Protein AF-A0A1B6J4S7-F1 (afdb_monomer_lite)

Structure (mmCIF, N/CA/C/O backbone):
data_AF-A0A1B6J4S7-F1
#
_entry.id   AF-A0A1B6J4S7-F1
#
loop_
_atom_site.group_PDB
_atom_site.id
_atom_site.type_symbol
_atom_site.label_atom_id
_atom_site.label_alt_id
_atom_site.label_comp_id
_atom_site.label_asym_id
_atom_site.label_entity_id
_atom_site.label_seq_id
_atom_site.pdbx_PDB_ins_code
_atom_site.Cartn_x
_atom_site.Cartn_y
_atom_site.Cartn_z
_atom_site.occupancy
_atom_site.B_iso_or_equiv
_atom_site.auth_seq_id
_atom_site.auth_comp_id
_atom_site.auth_asym_id
_atom_site.auth_atom_id
_atom_site.pdbx_PDB_model_num
ATOM 1 N N . GLY A 1 1 ? 1.471 8.217 6.896 1.00 73.56 1 GLY A N 1
ATOM 2 C CA . GLY A 1 1 ? 1.335 6.804 7.302 1.00 73.56 1 GLY A CA 1
ATOM 3 C C . GLY A 1 1 ? 0.018 6.624 8.024 1.00 73.56 1 GLY A C 1
ATOM 4 O O . GLY A 1 1 ? -0.397 7.555 8.705 1.00 73.56 1 GLY A O 1
ATOM 5 N N . ASN A 1 2 ? -0.636 5.472 7.870 1.00 88.19 2 ASN A N 1
ATOM 6 C CA . ASN A 1 2 ? -1.995 5.226 8.379 1.00 88.19 2 ASN A CA 1
ATOM 7 C C . ASN A 1 2 ? -2.141 5.519 9.885 1.00 88.19 2 ASN A C 1
ATOM 9 O O . ASN A 1 2 ? -3.120 6.134 10.291 1.00 88.19 2 ASN A O 1
ATOM 13 N N . ILE A 1 3 ? -1.124 5.196 10.691 1.00 91.25 3 ILE A N 1
ATOM 14 C CA . ILE A 1 3 ? -1.110 5.438 12.144 1.00 91.25 3 ILE A CA 1
ATOM 15 C C . ILE A 1 3 ? -1.175 6.933 12.485 1.00 91.25 3 ILE A C 1
ATOM 17 O O . ILE A 1 3 ? -2.006 7.330 13.293 1.00 91.25 3 ILE A O 1
ATOM 21 N N . LYS A 1 4 ? -0.411 7.791 11.792 1.00 93.00 4 LYS A N 1
ATOM 22 C CA . LYS A 1 4 ? -0.464 9.251 12.010 1.00 93.00 4 LYS A CA 1
ATOM 23 C C . LYS A 1 4 ? -1.858 9.834 11.746 1.00 93.00 4 LYS A C 1
ATOM 25 O O . LYS A 1 4 ? -2.221 10.849 12.329 1.00 93.00 4 LYS A O 1
ATOM 30 N N . HIS A 1 5 ? -2.647 9.222 10.860 1.00 93.44 5 HIS A N 1
ATOM 31 C CA . HIS A 1 5 ? -4.033 9.644 10.635 1.00 93.44 5 HIS A CA 1
ATOM 32 C C . HIS A 1 5 ? -4.967 9.210 11.770 1.00 93.44 5 HIS A C 1
ATOM 34 O O . HIS A 1 5 ? -5.884 9.956 12.104 1.00 93.44 5 HIS A O 1
ATOM 40 N N . LEU A 1 6 ? -4.741 8.033 12.357 1.00 94.38 6 LEU A N 1
ATOM 41 C CA . LEU A 1 6 ? -5.516 7.520 13.491 1.00 94.38 6 LEU A CA 1
ATOM 42 C C . LEU A 1 6 ? -5.191 8.260 14.796 1.00 94.38 6 LEU A C 1
ATOM 44 O O . LEU A 1 6 ? -6.100 8.557 15.574 1.00 94.38 6 LEU A O 1
ATOM 48 N N . GLU A 1 7 ? -3.926 8.628 14.987 1.00 94.31 7 GLU A N 1
ATOM 49 C CA . GLU A 1 7 ? -3.459 9.435 16.116 1.00 94.31 7 GLU A CA 1
ATOM 50 C C . GLU A 1 7 ? -4.024 10.861 16.049 1.00 94.31 7 GLU A C 1
ATOM 52 O O . GLU A 1 7 ? -4.593 11.338 17.021 1.00 94.31 7 GLU A O 1
ATOM 57 N N . ARG A 1 8 ? -4.020 11.506 14.869 1.00 94.31 8 ARG A N 1
ATOM 58 C CA . ARG A 1 8 ? -4.687 12.812 14.660 1.00 94.31 8 ARG A CA 1
ATOM 59 C C . ARG A 1 8 ? -6.196 12.793 14.916 1.00 94.31 8 ARG A C 1
ATOM 61 O O . ARG A 1 8 ? -6.792 13.850 15.092 1.00 94.31 8 ARG A O 1
ATOM 68 N N . ARG A 1 9 ? -6.823 11.616 14.856 1.00 94.12 9 ARG A N 1
ATOM 69 C CA . ARG A 1 9 ? -8.242 11.407 15.190 1.00 94.12 9 ARG A CA 1
ATOM 70 C C . ARG A 1 9 ? -8.441 10.988 16.646 1.00 94.12 9 ARG A C 1
ATOM 72 O O . ARG A 1 9 ? -9.567 10.677 17.027 1.00 94.12 9 ARG A O 1
ATOM 79 N N . ASP A 1 10 ? -7.364 10.947 17.428 1.00 96.00 10 ASP A N 1
ATOM 80 C CA . ASP A 1 10 ? -7.347 10.526 18.823 1.00 96.00 10 ASP A CA 1
ATOM 81 C C . ASP A 1 10 ? -8.004 9.155 19.028 1.00 96.00 10 ASP A C 1
ATOM 83 O O . ASP A 1 10 ? -8.799 8.954 19.943 1.00 96.00 10 ASP A O 1
ATOM 87 N N . THR A 1 11 ? -7.728 8.224 18.113 1.00 95.75 11 THR A N 1
ATOM 88 C CA . THR A 1 11 ? -8.239 6.841 18.171 1.00 95.75 11 THR A CA 1
ATOM 89 C C . THR A 1 11 ? -7.186 5.836 18.624 1.00 95.75 11 THR A C 1
ATOM 91 O O . THR A 1 11 ? -7.528 4.710 18.974 1.00 95.75 11 THR A O 1
ATOM 94 N N . CYS A 1 12 ? -5.914 6.233 18.637 1.00 94.81 12 CYS A N 1
ATOM 95 C CA . CYS A 1 12 ? -4.796 5.410 19.081 1.00 94.81 12 CYS A CA 1
ATOM 96 C C . CYS A 1 12 ? -3.644 6.282 19.592 1.00 94.81 12 CYS A C 1
ATOM 98 O O . CYS A 1 12 ? -3.577 7.468 19.272 1.00 94.81 12 CYS A O 1
ATOM 100 N N . ILE A 1 13 ? -2.710 5.653 20.304 1.00 95.25 13 ILE A N 1
ATOM 101 C CA . ILE A 1 13 ? -1.413 6.221 20.682 1.00 95.25 13 ILE A CA 1
ATOM 102 C C . ILE A 1 13 ? -0.348 5.496 19.862 1.00 95.25 13 ILE A C 1
ATOM 104 O O . ILE A 1 13 ? -0.329 4.261 19.842 1.00 95.25 13 ILE A O 1
ATOM 108 N N . GLN A 1 14 ? 0.511 6.235 19.160 1.00 93.38 14 GLN A N 1
ATOM 109 C CA . GLN A 1 14 ? 1.636 5.626 18.459 1.00 93.38 14 GLN A CA 1
ATOM 110 C C . GLN A 1 14 ? 2.750 5.295 19.461 1.00 93.38 14 GLN A C 1
ATOM 112 O O . GLN A 1 14 ? 3.177 6.149 20.232 1.00 93.38 14 GLN A O 1
ATOM 117 N N . LEU A 1 15 ? 3.239 4.056 19.424 1.00 93.19 15 LEU A N 1
ATOM 118 C CA . LEU A 1 15 ? 4.437 3.644 20.148 1.00 93.19 15 LEU A CA 1
ATOM 119 C C . LEU A 1 15 ? 5.619 3.584 19.183 1.00 93.19 15 LEU A C 1
ATOM 121 O O . LEU A 1 15 ? 5.471 3.154 18.036 1.00 93.19 15 LEU A O 1
ATOM 125 N N . ASP A 1 16 ? 6.775 4.038 19.654 1.00 90.81 16 ASP A N 1
ATOM 126 C CA . ASP A 1 16 ? 8.038 3.886 18.945 1.00 90.81 16 ASP A CA 1
ATOM 127 C C . ASP A 1 16 ? 8.633 2.515 19.282 1.00 90.81 16 ASP A C 1
ATOM 129 O O . ASP A 1 16 ? 8.902 2.223 20.446 1.00 90.81 16 ASP A O 1
ATOM 133 N N . PHE A 1 17 ? 8.785 1.659 18.271 1.00 87.62 17 PHE A N 1
ATOM 134 C CA . PHE A 1 17 ? 9.300 0.303 18.452 1.00 87.62 17 PHE A CA 1
ATOM 135 C C . PHE A 1 17 ? 10.799 0.284 18.748 1.00 87.62 17 PHE A C 1
ATOM 137 O O . PHE A 1 17 ? 11.248 -0.598 19.477 1.00 87.62 17 PHE A O 1
ATOM 144 N N . ASP A 1 18 ? 11.552 1.256 18.230 1.00 91.06 18 ASP A N 1
ATOM 145 C CA . ASP A 1 18 ? 13.004 1.317 18.419 1.00 91.06 18 ASP A CA 1
ATOM 146 C C . ASP A 1 18 ? 13.373 1.790 19.837 1.00 91.06 18 ASP A C 1
ATOM 148 O O . ASP A 1 18 ? 14.488 1.563 20.304 1.00 91.06 18 ASP A O 1
ATOM 152 N N . ASN A 1 19 ? 12.425 2.411 20.548 1.00 89.38 19 ASN A N 1
ATOM 153 C CA . ASN A 1 19 ? 12.597 2.946 21.899 1.00 89.38 19 ASN A CA 1
ATOM 154 C C . ASN A 1 19 ? 11.459 2.511 22.842 1.00 89.38 19 ASN A C 1
ATOM 156 O O . ASN A 1 19 ? 10.877 3.321 23.564 1.00 89.38 19 ASN A O 1
ATOM 160 N N . LEU A 1 20 ? 11.088 1.231 22.794 1.00 92.56 20 LEU A N 1
ATOM 161 C CA . LEU A 1 20 ? 9.971 0.685 23.562 1.00 92.56 20 LEU A CA 1
ATOM 162 C C . LEU A 1 20 ? 10.410 0.261 24.977 1.00 92.56 20 LEU A C 1
ATOM 164 O O . LEU A 1 20 ? 11.346 -0.521 25.126 1.00 92.56 20 LEU A O 1
ATOM 168 N N . SER A 1 21 ? 9.700 0.717 26.016 1.00 94.69 21 SER A N 1
ATOM 169 C CA . SER A 1 21 ? 9.907 0.293 27.414 1.00 94.69 21 SER A CA 1
ATOM 170 C C . SER A 1 21 ? 8.609 -0.198 28.067 1.00 94.69 21 SER A C 1
ATOM 172 O O . SER A 1 21 ? 7.509 0.161 27.630 1.00 94.69 21 SER A O 1
ATOM 174 N N . GLU A 1 22 ? 8.720 -0.991 29.137 1.00 94.06 22 GLU A N 1
ATOM 175 C CA . GLU A 1 22 ? 7.565 -1.458 29.919 1.00 94.06 22 GLU A CA 1
ATOM 176 C C . GLU A 1 22 ? 6.738 -0.277 30.449 1.00 94.06 22 GLU A C 1
ATOM 178 O O . GLU A 1 22 ? 5.510 -0.257 30.327 1.00 94.06 22 GLU A O 1
ATOM 183 N N . GLU A 1 23 ? 7.402 0.767 30.949 1.00 94.19 23 GLU A N 1
ATOM 184 C CA . GLU A 1 23 ? 6.748 1.973 31.455 1.00 94.19 23 GLU A CA 1
ATOM 185 C C . GLU A 1 23 ? 6.023 2.746 30.351 1.00 94.19 23 GLU A C 1
ATOM 187 O O . GLU A 1 23 ? 4.995 3.374 30.609 1.00 94.19 23 GLU A O 1
ATOM 192 N N . MET A 1 24 ? 6.543 2.754 29.120 1.00 93.44 24 MET A N 1
ATOM 193 C CA . MET A 1 24 ? 5.862 3.388 27.985 1.00 93.44 24 MET A CA 1
ATOM 194 C C . MET A 1 24 ? 4.592 2.631 27.601 1.00 93.44 24 MET A C 1
ATOM 196 O O . MET A 1 24 ? 3.545 3.256 27.421 1.00 93.44 24 MET A O 1
ATOM 200 N N . ILE A 1 25 ? 4.662 1.301 27.531 1.00 95.31 25 ILE A N 1
ATOM 201 C CA . ILE A 1 25 ? 3.501 0.459 27.223 1.00 95.31 25 ILE A CA 1
ATOM 202 C C . ILE A 1 25 ? 2.445 0.600 28.322 1.00 95.31 25 ILE A C 1
ATOM 204 O O . ILE A 1 25 ? 1.281 0.866 28.023 1.00 95.31 25 ILE A O 1
ATOM 208 N N . SER A 1 26 ? 2.850 0.486 29.589 1.00 96.75 26 SER A N 1
ATOM 209 C CA . SER A 1 26 ? 1.955 0.606 30.744 1.00 96.75 26 SER A CA 1
ATOM 210 C C . SER A 1 26 ? 1.236 1.960 30.766 1.00 96.75 26 SER A C 1
ATOM 212 O O . SER A 1 26 ? 0.010 2.018 30.902 1.00 96.75 26 SER A O 1
ATOM 214 N N . ARG A 1 27 ? 1.967 3.058 30.513 1.00 95.50 27 ARG A N 1
ATOM 215 C CA . ARG A 1 27 ? 1.374 4.398 30.386 1.00 95.50 27 ARG A CA 1
ATOM 216 C C . ARG A 1 27 ? 0.388 4.494 29.226 1.00 95.50 27 ARG A C 1
ATOM 218 O O . ARG A 1 27 ? -0.707 5.009 29.424 1.00 95.50 27 ARG A O 1
ATOM 225 N N . ALA A 1 28 ? 0.737 3.988 28.044 1.00 95.56 28 ALA A N 1
ATOM 226 C CA . ALA A 1 28 ? -0.141 4.050 26.875 1.00 95.56 28 ALA A CA 1
ATOM 227 C C . ALA A 1 28 ? -1.429 3.231 27.060 1.00 95.56 28 ALA A C 1
ATOM 229 O O . ALA A 1 28 ? -2.513 3.696 26.708 1.00 95.56 28 ALA A O 1
ATOM 230 N N . VAL A 1 29 ? -1.334 2.037 27.652 1.00 96.50 29 VAL A N 1
ATOM 231 C CA . VAL A 1 29 ? -2.501 1.200 27.972 1.00 96.50 29 VAL A CA 1
ATOM 232 C C . VAL A 1 29 ? -3.392 1.888 29.005 1.00 96.50 29 VAL A C 1
ATOM 234 O O . VAL A 1 29 ? -4.604 1.971 28.805 1.00 96.50 29 VAL A O 1
ATOM 237 N N . SER A 1 30 ? -2.799 2.422 30.077 1.00 97.38 30 SER A N 1
ATOM 238 C CA . SER A 1 30 ? -3.536 3.164 31.104 1.00 97.38 30 SER A CA 1
ATOM 239 C C . SER A 1 30 ? -4.257 4.379 30.514 1.00 97.38 30 SER A C 1
ATOM 241 O O . SER A 1 30 ? -5.441 4.576 30.779 1.00 97.38 30 SER A O 1
ATOM 243 N N . GLU A 1 31 ? -3.589 5.148 29.654 1.00 96.50 31 GLU A N 1
ATOM 244 C CA . GLU A 1 31 ? -4.177 6.305 28.975 1.00 96.50 31 GLU A CA 1
ATOM 245 C C . GLU A 1 31 ? -5.362 5.897 28.084 1.00 96.50 31 GLU A C 1
ATOM 247 O O . GLU A 1 31 ? -6.440 6.476 28.196 1.00 96.50 31 GLU A O 1
ATOM 252 N N . ILE A 1 32 ? -5.218 4.862 27.248 1.00 96.56 32 ILE A N 1
ATOM 253 C CA . ILE A 1 32 ? -6.293 4.411 26.345 1.00 96.56 32 ILE A CA 1
ATOM 254 C C . ILE A 1 32 ? -7.517 3.890 27.110 1.00 96.56 32 ILE A C 1
ATOM 256 O O . ILE A 1 32 ? -8.649 4.106 26.672 1.00 96.56 32 ILE A O 1
ATOM 260 N N . ILE A 1 33 ? -7.310 3.184 28.225 1.00 96.81 33 ILE A N 1
ATOM 261 C CA . ILE A 1 33 ? -8.404 2.592 29.009 1.00 96.81 33 ILE A CA 1
ATOM 262 C C . ILE A 1 33 ? -9.121 3.653 29.851 1.00 96.81 33 ILE A C 1
ATOM 264 O O . ILE A 1 33 ? -10.350 3.621 29.948 1.00 96.81 33 ILE A O 1
ATOM 268 N N . ASN A 1 34 ? -8.378 4.588 30.449 1.00 97.50 34 ASN A N 1
ATOM 269 C CA . ASN A 1 34 ? -8.936 5.560 31.391 1.00 97.50 34 ASN A CA 1
ATOM 270 C C . ASN A 1 34 ? -9.453 6.837 30.715 1.00 97.50 34 ASN A C 1
ATOM 272 O O . ASN A 1 34 ? -10.334 7.499 31.263 1.00 97.50 34 ASN A O 1
ATOM 276 N N . ASN A 1 35 ? -8.947 7.191 29.531 1.00 97.56 35 ASN A N 1
ATOM 277 C CA . ASN A 1 35 ? -9.406 8.362 28.794 1.00 97.56 35 ASN A CA 1
ATOM 278 C C . ASN A 1 35 ? -10.525 7.977 27.799 1.00 97.56 35 ASN A C 1
ATOM 280 O O . ASN A 1 35 ? -10.256 7.357 26.763 1.00 97.56 35 ASN A O 1
ATOM 284 N N . PRO A 1 36 ? -11.793 8.371 28.041 1.00 96.50 36 PRO A N 1
ATOM 285 C CA . PRO A 1 36 ? -12.923 7.963 27.200 1.00 96.50 36 PRO A CA 1
ATOM 286 C C . PRO A 1 36 ? -12.834 8.482 25.758 1.00 96.50 36 PRO A C 1
ATOM 288 O O . PRO A 1 36 ? -13.456 7.900 24.866 1.00 96.50 36 PRO A O 1
ATOM 291 N N . LYS A 1 37 ? -12.023 9.521 25.500 1.00 97.06 37 LYS A N 1
ATOM 292 C CA . LYS A 1 37 ? -11.802 10.107 24.170 1.00 97.06 37 LYS A CA 1
ATOM 293 C C . LYS A 1 37 ? -11.464 9.046 23.122 1.00 97.06 37 LYS A C 1
ATOM 295 O O . LYS A 1 37 ? -12.063 9.051 22.047 1.00 97.06 37 LYS A O 1
ATOM 300 N N . TYR A 1 38 ? -10.566 8.113 23.448 1.00 97.62 38 TYR A N 1
ATOM 301 C CA . TYR A 1 38 ? -10.141 7.065 22.515 1.00 97.62 38 TYR A CA 1
ATOM 302 C C . TYR A 1 38 ? -11.293 6.126 22.164 1.00 97.62 38 TYR A C 1
ATOM 304 O O . TYR A 1 38 ? -11.541 5.855 20.988 1.00 97.62 38 TYR A O 1
ATOM 312 N N . ARG A 1 39 ? -12.059 5.680 23.167 1.00 96.81 39 ARG A N 1
ATOM 313 C CA . ARG A 1 39 ? -13.225 4.810 22.963 1.00 96.81 39 ARG A CA 1
ATOM 314 C C . ARG A 1 39 ? -14.319 5.507 22.157 1.00 96.81 39 ARG A C 1
ATOM 316 O O . ARG A 1 39 ? -14.868 4.907 21.231 1.00 96.81 39 ARG A O 1
ATOM 323 N N . ASP A 1 40 ? -14.628 6.756 22.482 1.00 97.75 40 ASP A N 1
ATOM 324 C C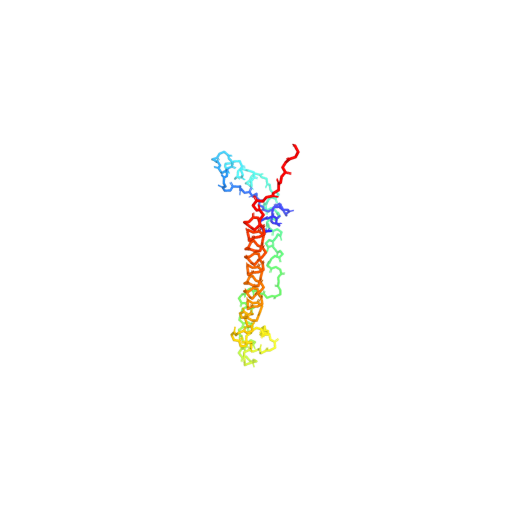A . ASP A 1 40 ? -15.703 7.507 21.834 1.00 97.75 40 ASP A CA 1
ATOM 325 C C . ASP A 1 40 ? -15.358 7.852 20.385 1.00 97.75 40 ASP A C 1
ATOM 327 O O . ASP A 1 40 ? -16.182 7.660 19.483 1.00 97.75 40 ASP A O 1
ATOM 331 N N . ASN A 1 41 ? -14.126 8.292 20.128 1.00 97.62 41 ASN A N 1
ATOM 332 C CA . ASN A 1 41 ? -13.662 8.572 18.773 1.00 97.62 41 ASN A CA 1
ATOM 333 C C . ASN A 1 41 ? -13.532 7.292 17.946 1.00 97.62 41 ASN A C 1
ATOM 335 O O . ASN A 1 41 ? -13.946 7.281 16.785 1.00 97.62 41 ASN A O 1
ATOM 339 N N . MET A 1 42 ? -13.062 6.189 18.536 1.00 96.81 42 MET A N 1
ATOM 340 C CA . MET A 1 42 ? -13.017 4.895 17.851 1.00 96.81 42 MET A CA 1
ATOM 341 C C . MET A 1 42 ? -14.424 4.371 17.534 1.00 96.81 42 MET A C 1
ATOM 343 O O . MET A 1 42 ? -14.654 3.815 16.459 1.00 96.81 42 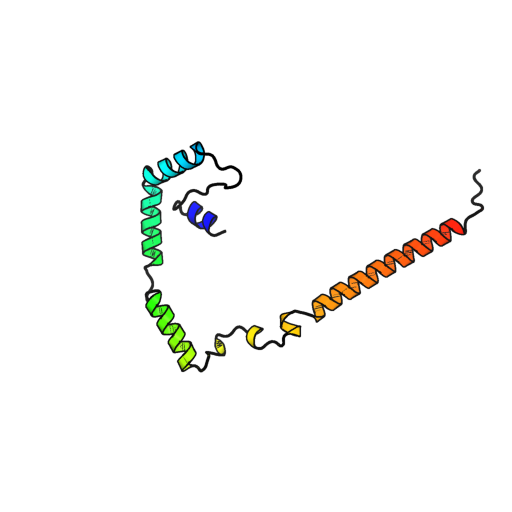MET A O 1
ATOM 347 N N . ARG A 1 43 ? -15.406 4.596 18.417 1.00 97.75 43 ARG A N 1
ATOM 348 C CA . ARG A 1 43 ? -16.812 4.258 18.151 1.00 97.75 43 ARG A CA 1
ATOM 349 C C . ARG A 1 43 ? -17.378 5.083 16.997 1.00 97.75 43 ARG A C 1
ATOM 351 O O . ARG A 1 43 ? -18.003 4.505 16.109 1.00 97.75 43 ARG A O 1
ATOM 358 N N . LYS A 1 44 ? -17.132 6.397 16.971 1.00 97.31 44 LYS A N 1
ATOM 359 C CA . LYS A 1 44 ? -17.525 7.275 15.851 1.00 97.31 44 LYS A CA 1
ATOM 360 C C . LYS A 1 44 ? -16.879 6.829 14.539 1.00 97.31 44 LYS A C 1
ATOM 362 O O . LYS A 1 44 ? -17.574 6.698 13.536 1.00 97.31 44 LYS A O 1
ATOM 367 N N . LEU A 1 45 ? -15.579 6.532 14.559 1.00 96.25 45 LEU A N 1
ATOM 368 C CA . LEU A 1 45 ? -14.848 6.036 13.394 1.00 96.25 45 LEU A CA 1
ATOM 369 C C . LEU A 1 45 ? -15.414 4.700 12.895 1.00 96.25 45 LEU A C 1
ATOM 371 O O . LEU A 1 45 ? -15.594 4.516 11.696 1.00 96.25 45 LEU A O 1
ATOM 375 N N . SER A 1 46 ? -15.728 3.783 13.810 1.00 96.25 46 SER A N 1
ATOM 376 C CA . SER A 1 46 ? -16.332 2.486 13.491 1.00 96.25 46 SER A CA 1
ATOM 377 C C . SER A 1 46 ? -17.714 2.635 12.853 1.00 96.25 46 SER A C 1
ATOM 379 O O . SER A 1 46 ? -18.008 1.954 11.870 1.00 96.25 46 SER A O 1
ATOM 381 N N . LEU A 1 47 ? -18.541 3.555 13.365 1.00 96.56 47 LEU A N 1
ATOM 382 C CA . LEU A 1 47 ? -19.834 3.881 12.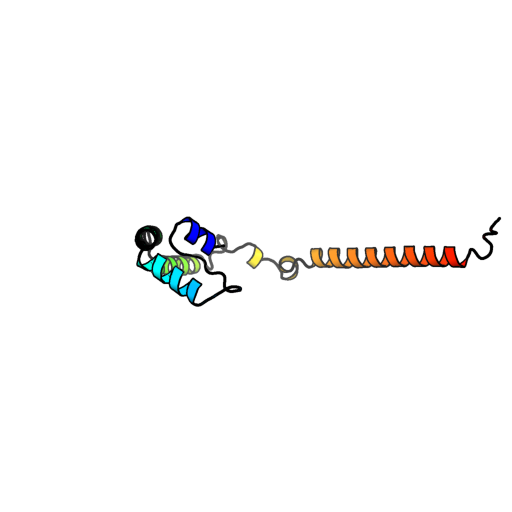763 1.00 96.56 47 LEU A CA 1
ATOM 383 C C . LEU A 1 47 ? -19.651 4.407 11.340 1.00 96.56 47 LEU A C 1
ATOM 385 O O . LEU A 1 47 ? -20.227 3.831 10.430 1.00 96.56 47 LEU A O 1
ATOM 389 N N . GLN A 1 48 ? -18.780 5.397 11.129 1.00 94.94 48 GLN A N 1
ATOM 390 C CA . GLN A 1 48 ? -18.486 5.934 9.792 1.00 94.94 48 GLN A CA 1
ATOM 391 C C . GLN A 1 48 ? -17.944 4.869 8.829 1.00 94.94 48 GLN A C 1
ATOM 393 O O . GLN A 1 48 ? -18.305 4.842 7.661 1.00 94.94 48 GLN A O 1
ATOM 398 N N . PHE A 1 49 ? -17.085 3.966 9.306 1.00 93.00 49 PHE A N 1
ATOM 399 C CA . PHE A 1 49 ? -16.530 2.892 8.478 1.00 93.00 49 PHE A CA 1
ATOM 400 C C . PHE A 1 49 ? -17.590 1.865 8.051 1.00 93.00 49 PHE A C 1
ATOM 402 O O . PHE A 1 49 ? -17.502 1.264 6.978 1.00 93.00 49 PHE A O 1
ATOM 409 N N . ARG A 1 50 ? -18.583 1.631 8.913 1.00 94.12 50 ARG A N 1
ATOM 410 C CA . ARG A 1 50 ? -19.706 0.724 8.646 1.00 94.12 50 ARG A CA 1
ATOM 411 C C . ARG A 1 50 ? -20.853 1.410 7.910 1.00 94.12 50 ARG A C 1
ATOM 413 O O . ARG A 1 50 ? -21.649 0.702 7.302 1.00 94.12 50 ARG A O 1
ATOM 420 N N . ASP A 1 51 ? -20.898 2.738 7.935 1.00 95.00 51 ASP A N 1
ATOM 421 C CA . ASP A 1 51 ? -21.855 3.584 7.226 1.00 95.00 51 ASP A CA 1
ATOM 422 C C . ASP A 1 51 ? -21.513 3.652 5.735 1.00 95.00 51 ASP A C 1
ATOM 424 O O . ASP A 1 51 ? -20.995 4.627 5.193 1.00 95.00 51 ASP A O 1
ATOM 428 N N . ARG A 1 52 ? -21.736 2.525 5.070 1.00 92.00 52 ARG A N 1
ATOM 429 C CA . ARG A 1 52 ? -21.596 2.367 3.629 1.00 92.00 52 ARG A CA 1
ATOM 430 C C . ARG A 1 52 ? -22.834 1.651 3.097 1.00 92.00 52 ARG A C 1
ATOM 432 O O . ARG A 1 52 ? -23.359 0.773 3.781 1.00 92.00 52 ARG A O 1
ATOM 439 N N . PRO A 1 53 ? -23.272 1.964 1.867 1.00 93.50 53 PRO A N 1
ATOM 440 C CA . PRO A 1 53 ? -24.516 1.431 1.307 1.00 93.50 53 PRO A CA 1
ATOM 441 C C . PRO A 1 53 ? -24.510 -0.094 1.140 1.00 93.50 53 PRO A C 1
ATOM 443 O O . PRO A 1 53 ? -25.566 -0.716 1.101 1.00 93.50 53 PRO A O 1
ATOM 446 N N . MET A 1 54 ? -23.328 -0.707 1.048 1.00 95.44 54 MET A N 1
ATOM 447 C CA . MET A 1 54 ? -23.154 -2.152 0.936 1.00 95.44 54 MET A CA 1
ATOM 448 C C . MET A 1 54 ? -22.107 -2.647 1.928 1.00 95.44 54 MET A C 1
ATOM 450 O O . MET A 1 54 ? -21.060 -2.023 2.115 1.00 95.44 54 MET A O 1
ATOM 454 N N . THR A 1 55 ? -22.357 -3.806 2.539 1.00 94.19 55 THR A N 1
ATOM 455 C CA . THR A 1 55 ? -21.352 -4.480 3.375 1.00 94.19 55 THR A CA 1
ATOM 456 C C . THR A 1 55 ? -20.137 -4.903 2.538 1.00 94.19 55 THR A C 1
ATOM 458 O O . THR A 1 55 ? -20.234 -5.059 1.326 1.00 94.19 55 THR A O 1
ATOM 461 N N . ALA A 1 56 ? -18.981 -5.141 3.173 1.00 93.75 56 ALA A N 1
ATOM 462 C CA . ALA A 1 56 ? -17.764 -5.569 2.462 1.00 93.75 56 ALA A CA 1
ATOM 463 C C . ALA A 1 56 ? -18.012 -6.830 1.636 1.00 93.75 56 ALA A C 1
ATOM 465 O O . ALA A 1 56 ? -17.547 -6.919 0.505 1.00 93.75 56 ALA A O 1
ATOM 466 N N . LEU A 1 57 ? -18.758 -7.776 2.210 1.00 95.56 57 LEU A N 1
ATOM 467 C CA . LEU A 1 57 ? -19.099 -9.024 1.550 1.00 95.56 57 LEU A CA 1
ATOM 468 C C . LEU A 1 57 ? -19.952 -8.768 0.306 1.00 95.56 57 LEU A C 1
ATOM 470 O O . LEU A 1 57 ? -19.611 -9.244 -0.769 1.00 95.56 57 LEU A O 1
ATOM 474 N N . GLN A 1 58 ? -21.012 -7.966 0.430 1.00 97.06 58 GLN A N 1
ATOM 475 C CA . GLN A 1 58 ? -21.860 -7.617 -0.711 1.00 97.06 58 GLN A CA 1
ATOM 476 C C . GLN A 1 58 ? -21.077 -6.879 -1.800 1.00 97.06 58 GLN A C 1
ATOM 478 O O . GLN A 1 58 ? -21.252 -7.186 -2.974 1.00 97.06 58 GLN A O 1
ATOM 483 N N . SER A 1 59 ? -20.183 -5.955 -1.437 1.00 96.62 59 SER A N 1
ATOM 484 C CA . SER A 1 59 ? -19.308 -5.281 -2.403 1.00 96.62 59 SER A CA 1
ATOM 485 C C . SER A 1 59 ? -18.383 -6.256 -3.120 1.00 96.62 59 SER A C 1
ATOM 487 O O . SER A 1 59 ? -18.253 -6.175 -4.338 1.00 96.62 59 SER A O 1
ATOM 489 N N . ALA A 1 60 ? -17.767 -7.193 -2.398 1.00 96.88 60 ALA A N 1
ATOM 490 C CA . ALA A 1 60 ? -16.895 -8.197 -3.000 1.00 96.88 60 ALA A CA 1
ATOM 491 C C . ALA A 1 60 ? -17.662 -9.105 -3.974 1.00 96.88 60 ALA A C 1
ATOM 493 O O . ALA A 1 60 ? -17.207 -9.314 -5.098 1.00 96.88 60 ALA A O 1
ATOM 494 N N . VAL A 1 61 ? -18.845 -9.587 -3.575 1.00 97.62 61 VAL A N 1
ATOM 495 C CA . VAL A 1 61 ? -19.724 -10.392 -4.439 1.00 97.62 61 VAL A CA 1
ATOM 496 C C . VAL A 1 61 ? -20.116 -9.599 -5.683 1.00 97.62 61 VAL A C 1
ATOM 498 O O . VAL A 1 61 ? -19.886 -10.064 -6.797 1.00 97.62 61 VAL A O 1
ATOM 501 N N . TYR A 1 62 ? -20.604 -8.370 -5.507 1.00 96.69 62 TYR A N 1
ATOM 502 C CA . TYR A 1 62 ? -21.004 -7.503 -6.613 1.00 96.69 62 TYR A CA 1
ATOM 503 C C . TYR A 1 62 ? -19.870 -7.282 -7.619 1.00 96.69 62 TYR A C 1
ATOM 505 O O . TYR A 1 62 ? -20.082 -7.445 -8.819 1.00 96.69 62 TYR A O 1
ATOM 513 N N . TRP A 1 63 ? -18.665 -6.933 -7.157 1.00 96.31 63 TRP A N 1
ATOM 514 C CA . TRP A 1 63 ? -17.532 -6.693 -8.054 1.00 96.31 63 TRP A CA 1
ATOM 515 C C . TRP A 1 63 ? -17.053 -7.971 -8.741 1.00 96.31 63 TRP A C 1
ATOM 517 O O . TRP A 1 63 ? -16.705 -7.928 -9.918 1.00 96.31 63 TRP A O 1
ATOM 527 N N . THR A 1 64 ? -17.100 -9.112 -8.051 1.00 96.62 64 THR A N 1
ATOM 528 C CA . THR A 1 64 ? -16.775 -10.413 -8.653 1.00 96.62 64 THR A CA 1
ATOM 529 C C . THR A 1 64 ? -17.745 -10.735 -9.788 1.00 96.62 64 THR A C 1
ATOM 531 O O . THR A 1 64 ? -17.322 -11.013 -10.910 1.00 96.62 64 THR A O 1
ATOM 534 N N . GLU A 1 65 ? -19.050 -10.618 -9.539 1.00 97.19 65 GLU A N 1
ATOM 535 C CA . GLU A 1 65 ? -20.063 -10.801 -10.578 1.00 97.19 65 GLU A CA 1
ATOM 536 C C . GLU A 1 65 ? -19.922 -9.779 -11.705 1.00 97.19 65 GLU A C 1
ATOM 538 O O . GLU A 1 65 ? -20.088 -10.124 -12.871 1.00 97.19 65 GLU A O 1
ATOM 543 N N . TYR A 1 66 ? -19.614 -8.523 -11.381 1.00 96.81 66 TYR A N 1
ATOM 544 C CA . TYR A 1 66 ? -19.428 -7.470 -12.372 1.00 96.81 66 TYR A CA 1
ATOM 545 C C . TYR A 1 66 ? -18.302 -7.819 -13.349 1.00 96.81 66 TYR A C 1
ATOM 547 O O . TYR A 1 66 ? -18.496 -7.701 -14.561 1.00 96.81 66 TYR A O 1
ATOM 555 N N . VAL A 1 67 ? -17.162 -8.292 -12.838 1.00 96.75 67 VAL A N 1
ATOM 556 C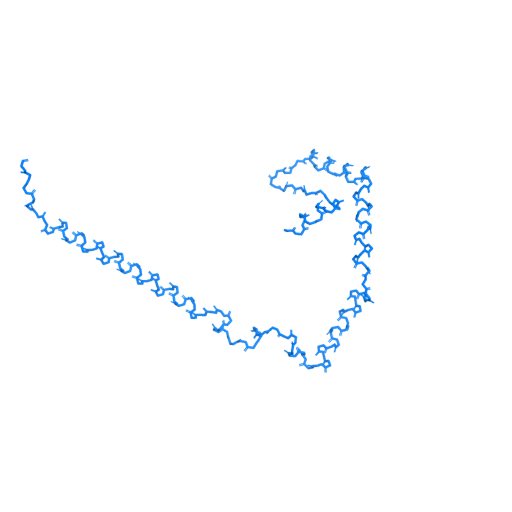 CA . VAL A 1 67 ? -16.026 -8.740 -13.654 1.00 96.75 67 VAL A CA 1
ATOM 557 C C . VAL A 1 67 ? -16.423 -9.929 -14.529 1.00 96.75 67 VAL A C 1
ATOM 559 O O . VAL A 1 67 ? -16.121 -9.923 -15.721 1.00 96.75 67 VAL A O 1
ATOM 562 N N . ILE A 1 68 ? -17.156 -10.906 -13.985 1.00 96.44 68 ILE A N 1
ATOM 563 C CA . ILE A 1 68 ? -17.640 -12.070 -14.747 1.00 96.44 68 ILE A CA 1
ATOM 564 C C . ILE A 1 68 ? -18.607 -11.637 -15.862 1.00 96.44 68 ILE A C 1
ATOM 566 O O . ILE A 1 68 ? -18.424 -12.026 -17.015 1.00 96.44 68 ILE A O 1
ATOM 570 N N . ARG A 1 69 ? -19.599 -10.790 -15.550 1.00 97.44 69 ARG A N 1
ATOM 571 C CA . ARG A 1 69 ? -20.609 -10.300 -16.508 1.00 97.44 69 ARG A CA 1
ATOM 572 C C . ARG A 1 69 ? -20.012 -9.485 -17.654 1.00 97.44 69 ARG A C 1
ATOM 574 O O . ARG A 1 69 ? -20.578 -9.479 -18.739 1.00 97.44 69 ARG A O 1
ATOM 581 N N . HIS A 1 70 ? -18.893 -8.803 -17.421 1.00 96.56 70 HIS A N 1
ATOM 582 C CA . HIS A 1 70 ? -18.223 -7.969 -18.423 1.00 96.56 70 HIS A CA 1
ATOM 583 C C . HIS A 1 70 ? -16.942 -8.619 -18.957 1.00 96.56 70 HIS A C 1
ATOM 585 O O . HIS A 1 70 ? -16.019 -7.907 -19.350 1.00 96.56 70 HIS A O 1
ATOM 591 N N . HIS A 1 71 ? -16.860 -9.956 -18.940 1.00 94.19 71 HIS A N 1
ATOM 592 C CA . HIS A 1 71 ? -15.757 -10.727 -19.525 1.00 94.19 71 HIS A CA 1
ATOM 593 C C . HIS A 1 71 ? -14.362 -10.245 -19.085 1.00 94.19 71 HIS A C 1
ATOM 595 O O . HIS A 1 71 ? -13.464 -10.052 -19.901 1.00 94.19 71 HIS A O 1
ATOM 601 N N . GLY A 1 72 ? -14.186 -10.016 -17.781 1.00 91.12 72 GLY A N 1
ATOM 602 C CA . GLY A 1 72 ? -12.940 -9.505 -17.206 1.00 91.12 72 GLY A CA 1
ATOM 603 C C . GLY A 1 72 ? -12.909 -7.989 -16.992 1.00 91.12 72 GLY A C 1
ATOM 604 O O . GLY A 1 72 ? -11.890 -7.487 -16.523 1.00 91.12 72 GLY A O 1
ATOM 605 N N . ALA A 1 73 ? -13.995 -7.270 -17.309 1.00 93.75 73 ALA A N 1
ATOM 606 C CA . ALA A 1 73 ? -14.128 -5.816 -17.170 1.00 93.75 73 ALA A CA 1
ATOM 607 C C . ALA A 1 73 ? -12.908 -5.046 -17.729 1.00 93.75 73 ALA A C 1
ATOM 609 O O . ALA A 1 73 ? -12.212 -4.371 -16.968 1.00 93.75 73 ALA A O 1
ATOM 610 N N . PRO A 1 74 ? -12.624 -5.138 -19.045 1.00 90.44 74 PRO A N 1
ATOM 611 C CA . PRO A 1 74 ? -11.416 -4.567 -19.655 1.00 90.44 74 PRO A CA 1
ATOM 612 C C . PRO A 1 74 ? -11.277 -3.055 -19.429 1.00 90.44 74 PRO A C 1
ATOM 614 O O . PRO A 1 74 ? -10.172 -2.539 -19.334 1.00 90.44 74 PRO A O 1
ATOM 617 N N . HIS A 1 75 ? -12.391 -2.341 -19.262 1.00 91.19 75 HIS A N 1
ATOM 618 C CA . HIS A 1 75 ? -12.422 -0.911 -18.940 1.00 91.19 75 HIS A CA 1
ATOM 619 C C . HIS A 1 75 ? -12.015 -0.571 -17.496 1.00 91.19 75 HIS A C 1
ATOM 621 O O . HIS A 1 75 ? -11.734 0.590 -17.214 1.00 91.19 75 HIS A O 1
ATOM 627 N N . LEU A 1 76 ? -12.004 -1.545 -16.579 1.00 92.69 76 LEU A N 1
ATOM 628 C CA . LEU A 1 76 ? -11.497 -1.387 -15.208 1.00 92.69 76 LEU A CA 1
ATOM 629 C C . LEU A 1 76 ? -10.045 -1.854 -15.063 1.00 92.69 76 LEU A C 1
ATOM 631 O O . LEU A 1 76 ? -9.430 -1.615 -14.022 1.00 92.69 76 LEU A O 1
ATOM 635 N N . GLN A 1 77 ? -9.499 -2.539 -16.070 1.00 92.12 77 GLN A N 1
ATOM 636 C CA . GLN A 1 77 ? -8.120 -3.004 -16.027 1.00 92.12 77 GLN A CA 1
ATOM 637 C C . GLN A 1 77 ? -7.171 -1.812 -16.189 1.00 92.12 77 GLN A C 1
ATOM 639 O O . GLN A 1 77 ? -7.397 -0.945 -17.038 1.00 92.12 77 GLN A O 1
ATOM 644 N N . PRO A 1 78 ? -6.093 -1.735 -15.392 1.00 90.31 78 PRO A N 1
ATOM 645 C CA . PRO A 1 78 ? -5.082 -0.721 -15.619 1.00 90.31 78 PRO A CA 1
ATOM 646 C C . PRO A 1 78 ? -4.385 -1.000 -16.953 1.00 90.31 78 PRO A C 1
ATOM 648 O O . PRO A 1 78 ? -4.131 -2.153 -17.305 1.00 90.31 78 PRO A O 1
ATOM 651 N N . ALA A 1 79 ? -4.009 0.064 -17.666 1.00 88.38 79 ALA A N 1
ATOM 652 C CA . ALA A 1 79 ? -3.332 -0.037 -18.962 1.00 88.38 79 ALA A CA 1
ATOM 653 C C . ALA A 1 79 ? -2.070 -0.923 -18.920 1.00 88.38 79 ALA A C 1
ATOM 655 O O . ALA A 1 79 ? -1.708 -1.530 -19.923 1.00 88.38 79 ALA A O 1
ATOM 656 N N . SER A 1 80 ? -1.439 -1.047 -17.746 1.00 88.38 80 SER A N 1
ATOM 657 C CA . SER A 1 80 ? -0.271 -1.896 -17.512 1.00 88.38 80 SER A CA 1
ATOM 658 C C . SER A 1 80 ? -0.487 -3.380 -17.812 1.00 88.38 80 SER A C 1
ATOM 660 O O . SER A 1 80 ? 0.476 -4.042 -18.184 1.00 88.38 80 SER A O 1
ATOM 662 N N . VAL A 1 81 ? -1.714 -3.903 -17.703 1.00 89.06 81 VAL A N 1
ATOM 663 C CA . VAL A 1 81 ? -2.022 -5.321 -17.987 1.00 89.06 81 VAL A CA 1
ATOM 664 C C . VAL A 1 81 ? -1.819 -5.662 -19.465 1.00 89.06 81 VAL A C 1
ATOM 666 O O . VAL A 1 81 ? -1.495 -6.798 -19.801 1.00 89.06 81 VAL A O 1
ATOM 669 N N . HIS A 1 82 ? -1.975 -4.677 -20.348 1.00 91.00 82 HIS A N 1
ATOM 670 C CA . HIS A 1 82 ? -1.829 -4.851 -21.792 1.00 91.00 82 HIS A CA 1
ATOM 671 C C . HIS A 1 82 ? -0.454 -4.418 -22.315 1.00 91.00 82 HIS A C 1
ATOM 673 O O . HIS A 1 82 ? -0.206 -4.509 -23.517 1.00 91.00 82 HIS A O 1
ATOM 679 N N . LEU A 1 83 ? 0.442 -3.945 -21.441 1.00 92.50 83 LEU A N 1
ATOM 680 C CA . LEU A 1 83 ? 1.785 -3.556 -21.853 1.00 92.50 83 LEU A CA 1
ATOM 681 C C . LEU A 1 83 ? 2.666 -4.796 -22.053 1.00 92.50 83 LEU A C 1
ATOM 683 O O . LEU A 1 83 ? 2.682 -5.694 -21.208 1.00 92.50 83 LEU A O 1
ATOM 687 N N . PRO A 1 84 ? 3.468 -4.840 -23.128 1.00 92.31 84 PRO A N 1
ATOM 688 C CA . PRO A 1 84 ? 4.493 -5.855 -23.268 1.00 92.31 84 PRO A CA 1
ATOM 689 C C . PRO A 1 84 ? 5.558 -5.690 -22.175 1.00 92.31 84 PRO A C 1
ATOM 691 O O . PRO A 1 84 ? 5.842 -4.581 -21.712 1.00 92.31 84 PRO A O 1
ATOM 694 N N . PHE A 1 85 ? 6.197 -6.800 -21.798 1.00 90.25 85 PHE A N 1
ATOM 695 C CA . PHE A 1 85 ? 7.123 -6.866 -20.660 1.00 90.25 85 PHE A CA 1
ATOM 696 C C . PHE A 1 85 ? 8.224 -5.790 -20.687 1.00 90.25 85 PHE A C 1
ATOM 698 O O . PHE A 1 85 ? 8.566 -5.228 -19.651 1.00 90.25 85 PHE A O 1
ATOM 705 N N . TYR A 1 86 ? 8.741 -5.442 -21.871 1.00 89.81 86 TYR A N 1
ATOM 706 C CA . TYR A 1 86 ? 9.790 -4.429 -22.019 1.00 89.81 86 TYR A CA 1
ATOM 707 C C . TYR A 1 86 ? 9.322 -2.997 -21.710 1.00 89.81 86 TYR A C 1
ATOM 709 O O . TYR A 1 86 ? 10.108 -2.211 -21.182 1.00 89.81 86 TYR A O 1
ATOM 717 N N . GLN A 1 87 ? 8.062 -2.655 -22.008 1.00 91.38 87 GLN A N 1
ATOM 718 C CA . GLN A 1 87 ? 7.466 -1.365 -21.635 1.00 91.38 87 GLN A CA 1
ATOM 719 C C . GLN A 1 87 ? 7.110 -1.349 -20.155 1.00 91.38 87 GLN A C 1
ATOM 721 O O . GLN A 1 87 ? 7.384 -0.366 -19.473 1.00 91.38 87 GLN A O 1
ATOM 726 N N . TYR A 1 88 ? 6.565 -2.459 -19.652 1.00 92.69 88 TYR A N 1
ATOM 727 C CA . TYR A 1 88 ? 6.262 -2.616 -18.234 1.00 92.69 88 TYR A CA 1
ATOM 728 C C . TYR A 1 88 ? 7.511 -2.467 -17.348 1.00 92.69 88 TYR A C 1
ATOM 730 O O . TYR A 1 88 ? 7.438 -1.853 -16.288 1.00 92.69 88 TYR A O 1
ATOM 738 N N . LEU A 1 89 ? 8.661 -2.983 -17.797 1.00 92.88 89 LEU A N 1
ATOM 739 C CA . LEU A 1 89 ? 9.944 -2.878 -17.091 1.00 92.88 89 LEU A CA 1
ATOM 740 C C . LEU A 1 89 ? 10.732 -1.594 -17.430 1.00 92.88 89 LEU A C 1
ATOM 742 O O . LEU A 1 89 ? 11.805 -1.376 -16.878 1.00 92.88 89 LEU A O 1
ATOM 746 N N . LEU A 1 90 ? 10.226 -0.750 -18.338 1.00 94.75 90 LEU A N 1
ATOM 747 C CA . LEU A 1 90 ? 10.896 0.462 -18.825 1.00 94.75 90 LEU A CA 1
ATOM 748 C C . LEU A 1 90 ? 12.350 0.208 -19.280 1.00 94.75 90 LEU A C 1
ATOM 750 O O . LEU A 1 90 ? 13.264 0.963 -18.941 1.00 94.75 90 LEU A O 1
ATOM 754 N N . LEU A 1 91 ? 12.578 -0.851 -20.067 1.00 93.94 91 LEU A N 1
ATOM 755 C CA . LEU A 1 91 ? 13.929 -1.239 -20.504 1.00 93.94 91 LEU A CA 1
ATOM 756 C C . LEU A 1 91 ? 14.678 -0.121 -21.244 1.00 93.94 91 LEU A C 1
ATOM 758 O O . LEU A 1 91 ? 15.889 -0.001 -21.082 1.00 93.94 91 LEU A O 1
ATOM 762 N N . ASP A 1 92 ? 13.969 0.713 -22.007 1.00 92.81 92 ASP A N 1
ATOM 763 C CA . ASP A 1 92 ? 14.550 1.879 -22.686 1.00 92.81 92 ASP A CA 1
ATOM 764 C C . ASP A 1 92 ? 15.151 2.881 -21.685 1.00 92.81 92 ASP A C 1
ATOM 766 O O . ASP A 1 92 ? 16.310 3.274 -21.783 1.00 92.81 92 ASP A O 1
ATOM 770 N N . VAL A 1 93 ? 14.411 3.198 -20.620 1.00 95.50 93 VAL A N 1
ATOM 771 C CA . VAL A 1 93 ? 14.877 4.103 -19.561 1.00 95.50 93 VAL A CA 1
ATOM 772 C C . VAL A 1 93 ? 16.121 3.536 -18.872 1.00 95.50 93 VAL A C 1
ATOM 774 O O . VAL A 1 93 ? 17.101 4.256 -18.679 1.00 95.50 93 VAL A O 1
ATOM 777 N N . ILE A 1 94 ? 16.122 2.237 -18.556 1.00 96.81 94 ILE A N 1
ATOM 778 C CA . ILE A 1 94 ? 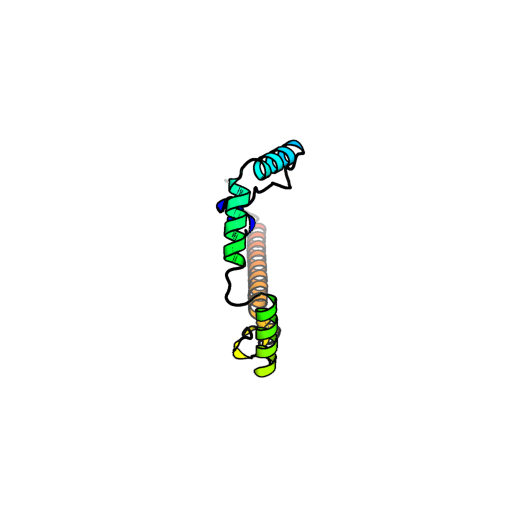17.288 1.552 -17.975 1.00 96.81 94 ILE A CA 1
ATOM 779 C C . ILE A 1 94 ? 18.490 1.627 -18.926 1.00 96.81 94 ILE A C 1
ATOM 781 O O . ILE A 1 94 ? 19.600 1.934 -18.488 1.00 96.81 94 ILE A O 1
ATOM 785 N N . ALA A 1 95 ? 18.282 1.387 -20.222 1.00 96.44 95 ALA A N 1
ATOM 786 C CA . ALA A 1 95 ? 19.340 1.454 -21.223 1.00 96.44 95 ALA A CA 1
ATOM 787 C C . ALA A 1 95 ? 19.945 2.863 -21.318 1.00 96.44 95 ALA A C 1
ATOM 789 O O . ALA A 1 95 ? 21.169 2.994 -21.312 1.00 96.44 95 ALA A O 1
ATOM 790 N N . VAL A 1 96 ? 19.122 3.917 -21.317 1.00 97.56 96 VAL A N 1
ATOM 791 C CA . VAL A 1 96 ? 19.592 5.314 -21.301 1.00 97.56 96 VAL A CA 1
ATOM 792 C C . VAL A 1 96 ? 20.437 5.603 -20.054 1.00 97.56 96 VAL A C 1
ATOM 794 O O . VAL A 1 96 ? 21.514 6.200 -20.161 1.00 97.56 96 VAL A O 1
ATOM 797 N N . PHE A 1 97 ? 20.019 5.132 -18.874 1.00 97.81 97 PHE A N 1
ATOM 798 C CA . PHE A 1 97 ? 20.818 5.271 -17.651 1.00 97.81 97 PHE A CA 1
ATOM 799 C C . PHE A 1 97 ? 22.162 4.531 -17.736 1.00 97.81 97 PHE A C 1
ATOM 801 O O . PHE A 1 97 ? 23.194 5.099 -17.385 1.00 97.81 97 PHE A O 1
ATOM 808 N N . ILE A 1 98 ? 22.188 3.300 -18.250 1.00 98.00 98 ILE A N 1
ATOM 809 C CA . ILE A 1 98 ? 23.437 2.539 -18.415 1.00 98.00 98 ILE A CA 1
ATOM 810 C C . ILE A 1 98 ? 24.373 3.236 -19.408 1.00 98.00 98 ILE A C 1
ATOM 812 O O . ILE A 1 98 ? 25.548 3.439 -19.104 1.00 98.00 98 ILE A O 1
ATOM 816 N N . VAL A 1 99 ? 23.864 3.635 -20.576 1.00 97.88 99 VAL A N 1
ATOM 817 C CA . VAL A 1 99 ? 24.664 4.304 -21.612 1.00 97.88 99 VAL A CA 1
ATOM 818 C C . VAL A 1 99 ? 25.226 5.622 -21.092 1.00 97.88 99 VAL A C 1
ATOM 820 O O . VAL A 1 99 ? 26.418 5.875 -21.248 1.00 97.88 99 VAL A O 1
ATOM 823 N N . SER A 1 100 ? 24.408 6.441 -20.429 1.00 97.56 100 SER A N 1
ATOM 824 C CA . SER A 1 100 ? 24.874 7.705 -19.844 1.00 97.56 100 SER A CA 1
ATOM 825 C C . SER A 1 100 ? 25.964 7.494 -18.786 1.00 97.56 100 SER A C 1
ATOM 827 O O . SER A 1 100 ? 26.952 8.228 -18.792 1.00 97.56 100 SER A O 1
ATOM 829 N N . LEU A 1 101 ? 25.854 6.460 -17.944 1.00 98.12 101 LEU A N 1
ATOM 830 C CA . LEU A 1 101 ? 26.880 6.109 -16.957 1.00 98.12 101 LEU A CA 1
ATOM 831 C C . LEU A 1 101 ? 28.181 5.657 -17.637 1.00 98.12 101 LEU A C 1
ATOM 833 O O . LEU A 1 101 ? 29.256 6.130 -17.271 1.00 98.12 101 LEU A O 1
ATOM 837 N N . VAL A 1 102 ? 28.098 4.803 -18.661 1.00 98.06 102 VAL A N 1
ATOM 838 C CA . VAL A 1 102 ? 29.268 4.345 -19.431 1.00 98.06 102 VAL A CA 1
ATOM 839 C C . VAL A 1 102 ? 29.962 5.513 -20.132 1.00 98.06 102 VAL A C 1
ATOM 841 O O . VAL A 1 102 ? 31.183 5.635 -20.049 1.00 98.06 102 VAL A O 1
ATOM 844 N N . VAL A 1 103 ? 29.201 6.396 -20.784 1.00 98.06 103 VAL A N 1
ATOM 845 C CA . VAL A 1 103 ? 29.740 7.591 -21.452 1.00 98.06 103 VAL A CA 1
ATOM 846 C C . VAL A 1 103 ? 30.418 8.513 -20.441 1.00 98.06 103 VAL A C 1
ATOM 848 O O . VAL A 1 103 ? 31.527 8.981 -20.695 1.00 98.06 103 VAL A O 1
ATOM 851 N N . LEU A 1 104 ? 29.797 8.737 -19.281 1.00 98.00 104 LEU A N 1
ATOM 852 C CA . LEU A 1 104 ? 30.374 9.550 -18.213 1.00 98.00 104 LEU A CA 1
ATOM 853 C C . LEU A 1 104 ? 31.682 8.940 -17.686 1.00 98.00 104 LEU A C 1
ATOM 855 O O . LEU A 1 104 ? 32.689 9.641 -17.581 1.00 98.00 104 LEU A O 1
ATOM 859 N N . ALA A 1 105 ? 31.695 7.637 -17.401 1.00 97.81 105 ALA A N 1
ATOM 860 C CA . ALA A 1 105 ? 32.884 6.928 -16.935 1.00 97.81 105 ALA A CA 1
ATOM 861 C C . ALA A 1 105 ? 34.018 6.973 -17.972 1.00 97.81 105 ALA A C 1
ATOM 863 O O . ALA A 1 105 ? 35.169 7.249 -17.623 1.00 97.81 105 ALA A O 1
ATOM 864 N N . TYR A 1 106 ? 33.694 6.770 -19.251 1.00 98.00 106 TYR A N 1
ATOM 865 C CA . TYR A 1 106 ? 34.653 6.876 -20.347 1.00 98.00 106 TYR A CA 1
ATOM 866 C C . TYR A 1 106 ? 35.211 8.297 -20.487 1.00 98.00 106 TYR A C 1
ATOM 868 O O . TYR A 1 106 ? 36.422 8.468 -20.621 1.00 98.00 106 TYR A O 1
ATOM 876 N N . ALA A 1 107 ? 34.359 9.322 -20.401 1.00 97.69 107 ALA A N 1
ATOM 877 C CA . ALA A 1 107 ? 34.787 10.717 -20.453 1.00 97.69 107 ALA A CA 1
ATOM 878 C C . ALA A 1 107 ? 35.737 11.060 -19.295 1.00 97.69 107 ALA A C 1
ATOM 880 O O . ALA A 1 107 ? 36.789 11.655 -19.527 1.00 97.69 107 ALA A O 1
ATOM 881 N N . ILE A 1 108 ? 35.422 10.626 -18.070 1.00 97.69 108 ILE A N 1
ATOM 882 C CA . ILE A 1 108 ? 36.293 10.801 -16.898 1.00 97.69 108 ILE A CA 1
ATOM 883 C C . ILE A 1 108 ? 37.640 10.104 -17.120 1.00 97.69 108 ILE A C 1
ATOM 885 O O . ILE A 1 108 ? 38.688 10.727 -16.948 1.00 97.69 108 ILE A O 1
ATOM 889 N N . TYR A 1 109 ? 37.629 8.840 -17.551 1.00 97.62 109 TYR A N 1
ATOM 890 C CA . TYR A 1 109 ? 38.851 8.093 -17.859 1.00 97.62 109 TYR A CA 1
ATOM 891 C C . TYR A 1 109 ? 39.701 8.795 -18.929 1.00 97.62 109 TYR A C 1
ATOM 893 O O . TYR A 1 109 ? 40.917 8.951 -18.774 1.00 97.62 109 TYR A O 1
ATOM 901 N N . TYR A 1 110 ? 39.069 9.273 -20.002 1.00 97.56 110 TYR A N 1
ATOM 902 C CA . TYR A 1 110 ? 39.744 9.991 -21.077 1.00 97.56 110 TYR A CA 1
ATOM 903 C C . TYR A 1 110 ? 40.369 11.303 -20.580 1.00 97.56 110 TYR A C 1
ATOM 905 O O . TYR A 1 110 ? 41.535 11.576 -20.858 1.00 97.56 110 TYR A O 1
ATOM 913 N N . ILE A 1 111 ? 39.644 12.089 -19.781 1.00 96.94 111 ILE A N 1
ATOM 914 C CA . ILE A 1 111 ? 40.163 13.334 -19.198 1.00 96.94 111 ILE A CA 1
ATOM 915 C C . ILE A 1 111 ? 41.350 13.043 -18.268 1.00 96.94 111 ILE A C 1
ATOM 917 O O . ILE A 1 111 ? 42.402 13.666 -18.414 1.00 96.94 111 ILE A O 1
ATOM 921 N N . ILE A 1 112 ? 41.227 12.066 -17.363 1.00 96.31 112 ILE A N 1
ATOM 922 C CA . ILE A 1 112 ? 42.304 11.683 -16.437 1.00 96.31 112 ILE A CA 1
ATOM 923 C C . ILE A 1 112 ? 43.539 11.213 -17.209 1.00 96.31 112 ILE A C 1
ATOM 925 O O . ILE A 1 112 ? 44.644 11.676 -16.935 1.00 96.31 112 ILE A O 1
ATOM 929 N N . SER A 1 113 ? 43.376 10.331 -18.198 1.00 93.75 113 SER A N 1
ATOM 930 C CA . SER A 1 113 ? 44.504 9.832 -18.996 1.00 93.75 113 SER A CA 1
ATOM 931 C C . SER A 1 113 ? 45.216 10.951 -19.765 1.00 93.75 113 SER A C 1
ATOM 933 O O . SER A 1 113 ? 46.447 10.968 -19.808 1.00 93.75 113 SER A O 1
ATOM 935 N N . ARG A 1 114 ? 44.478 11.935 -20.298 1.00 94.75 114 ARG A N 1
ATOM 936 C CA . ARG A 1 114 ? 45.048 13.125 -20.952 1.00 94.75 114 ARG A CA 1
ATOM 937 C C . ARG A 1 114 ? 45.790 14.032 -19.972 1.00 94.75 114 ARG A C 1
ATOM 939 O O . ARG A 1 114 ? 46.882 14.485 -20.304 1.00 94.75 114 ARG A O 1
ATOM 946 N N . ILE A 1 115 ? 45.244 14.262 -18.776 1.00 93.88 115 ILE A N 1
ATOM 947 C CA . ILE A 1 115 ? 45.915 15.035 -17.718 1.00 93.88 115 ILE A CA 1
ATOM 948 C C . ILE A 1 115 ? 47.206 14.329 -17.286 1.00 93.88 115 ILE A C 1
ATOM 950 O O . ILE A 1 115 ? 48.262 14.953 -17.253 1.00 93.88 115 ILE A O 1
ATOM 954 N N . LEU A 1 116 ? 47.158 13.020 -17.024 1.00 92.50 116 LEU A N 1
ATOM 955 C CA . LEU A 1 116 ? 48.339 12.233 -16.653 1.00 92.50 116 LEU A CA 1
ATOM 956 C C . LEU A 1 116 ? 49.402 12.226 -17.759 1.00 92.50 116 LEU A C 1
ATOM 958 O O . LEU A 1 116 ? 50.590 12.322 -17.459 1.00 92.50 116 LEU A O 1
ATOM 962 N N . ALA A 1 117 ? 48.998 12.133 -19.029 1.00 90.25 117 ALA A N 1
ATOM 963 C CA . ALA A 1 117 ? 49.918 12.232 -20.159 1.00 90.25 117 ALA A CA 1
ATOM 964 C C . ALA A 1 117 ? 50.563 13.626 -20.253 1.00 90.25 117 ALA A C 1
ATOM 966 O O . ALA A 1 117 ? 51.772 13.718 -20.438 1.00 90.25 117 ALA A O 1
ATOM 967 N N . ALA A 1 118 ? 49.793 14.701 -20.059 1.00 87.44 118 ALA A N 1
ATOM 968 C CA . ALA A 1 118 ? 50.313 16.070 -20.049 1.00 87.44 118 ALA A CA 1
ATOM 969 C C . ALA A 1 118 ? 51.293 16.319 -18.887 1.00 87.44 118 ALA A C 1
ATOM 971 O O . ALA A 1 118 ? 52.326 16.950 -19.089 1.00 87.44 118 ALA A O 1
ATOM 972 N N . LEU A 1 119 ? 51.013 15.771 -17.699 1.00 88.19 119 LEU A N 1
ATOM 973 C CA . LEU A 1 119 ? 51.920 15.837 -16.547 1.00 88.19 119 LEU A CA 1
ATOM 974 C C . LEU A 1 119 ? 53.211 15.033 -16.778 1.00 88.19 119 LEU A C 1
ATOM 976 O O . LEU A 1 119 ? 54.281 15.482 -16.383 1.00 88.19 119 LEU A O 1
ATOM 980 N N . LYS A 1 120 ? 53.140 13.873 -17.451 1.00 81.88 120 LYS A N 1
ATOM 981 C CA . LYS A 1 120 ? 54.325 13.068 -17.815 1.00 81.88 120 LYS A CA 1
ATOM 982 C C . LYS A 1 120 ? 55.163 13.691 -18.938 1.00 81.88 120 LYS A C 1
ATOM 984 O O . LYS A 1 120 ? 56.375 13.511 -18.949 1.00 81.88 120 LYS A O 1
ATOM 989 N N . CYS A 1 121 ? 54.540 14.409 -19.873 1.00 64.56 121 CYS A N 1
ATOM 990 C CA . CYS A 1 121 ? 55.213 15.102 -20.978 1.00 64.56 121 CYS A CA 1
ATOM 991 C C . CYS A 1 121 ? 55.741 16.502 -20.613 1.00 64.56 121 CYS A C 1
ATOM 993 O O . CYS A 1 121 ? 56.171 17.223 -21.511 1.00 64.56 121 CYS A O 1
ATOM 995 N N . ASN A 1 122 ? 55.761 16.879 -19.329 1.00 60.44 122 ASN A N 1
ATOM 996 C CA . ASN A 1 122 ? 56.427 18.086 -18.837 1.00 60.44 122 ASN A CA 1
ATOM 997 C C . ASN A 1 122 ? 57.654 17.728 -17.965 1.00 60.44 122 ASN A C 1
ATOM 999 O O . ASN A 1 122 ? 57.547 17.790 -16.740 1.00 60.44 122 ASN A O 1
ATOM 1003 N N . PRO A 1 123 ? 58.811 17.332 -18.542 1.00 57.00 123 PRO A N 1
ATOM 1004 C CA . PRO A 1 123 ? 60.005 17.024 -17.762 1.00 57.00 123 PRO A CA 1
ATOM 1005 C C . PRO A 1 123 ? 60.864 18.255 -17.418 1.00 57.00 123 PRO A C 1
ATOM 1007 O O . PRO A 1 123 ? 61.792 18.103 -16.640 1.00 57.00 123 PRO A O 1
ATOM 1010 N N . ASP A 1 124 ? 60.569 19.458 -17.932 1.00 61.88 124 ASP A N 1
ATOM 1011 C CA . ASP A 1 124 ? 61.440 20.639 -17.775 1.00 61.88 124 ASP A CA 1
ATOM 1012 C C . ASP A 1 124 ? 60.652 21.944 -17.538 1.00 61.88 124 ASP A C 1
ATOM 1014 O O . ASP A 1 124 ? 60.774 22.936 -18.258 1.00 61.88 124 ASP A O 1
ATOM 1018 N N . GLY A 1 125 ? 59.843 21.976 -16.479 1.00 58.16 125 GLY A N 1
ATOM 1019 C CA . GLY A 1 125 ? 59.365 23.228 -15.889 1.00 58.16 125 GLY A CA 1
ATOM 1020 C C . GLY A 1 125 ? 60.418 23.805 -14.943 1.00 58.16 125 GLY A C 1
ATOM 1021 O O . GLY A 1 125 ? 60.301 23.637 -13.734 1.00 58.16 125 GLY A O 1
ATOM 1022 N N . ARG A 1 126 ? 61.462 24.435 -15.497 1.00 50.25 126 ARG A N 1
ATOM 1023 C CA . ARG A 1 126 ? 62.508 25.174 -14.764 1.00 50.25 126 ARG A CA 1
ATOM 1024 C C . ARG A 1 126 ? 61.871 26.100 -13.707 1.00 50.25 126 ARG A C 1
ATOM 1026 O O . ARG A 1 126 ? 61.200 27.064 -14.067 1.00 50.25 126 ARG A O 1
ATOM 1033 N N . TYR A 1 127 ? 62.087 25.802 -12.424 1.00 49.69 127 TYR A N 1
ATOM 1034 C CA . TYR A 1 127 ? 61.897 26.761 -11.331 1.00 49.69 127 TYR A CA 1
ATOM 1035 C C . TYR A 1 127 ? 62.902 27.916 -11.511 1.00 49.69 127 TYR A C 1
ATOM 1037 O O . TYR A 1 127 ? 64.055 27.626 -11.850 1.00 49.69 127 TYR A O 1
ATOM 1045 N N . PRO A 1 128 ? 62.521 29.192 -11.313 1.00 56.81 128 PRO A N 1
ATOM 1046 C CA . PRO A 1 128 ? 63.491 30.199 -10.905 1.00 56.81 128 PRO A CA 1
ATOM 1047 C C . PRO A 1 128 ? 63.978 29.936 -9.473 1.00 56.81 128 PRO A C 1
ATOM 1049 O O . PRO A 1 128 ? 63.170 29.443 -8.649 1.00 56.81 128 PRO A O 1
#

Organism: NCBI:txid320908

pLDDT: mean 92.08, std 9.69, range [49.69, 98.12]

InterPro domains:
  IPR002213 UDP-glucuronosyl/UDP-glucosyltransferase [PF00201] (2-109)
  IPR050271 UDP-glycosyltransferase [PT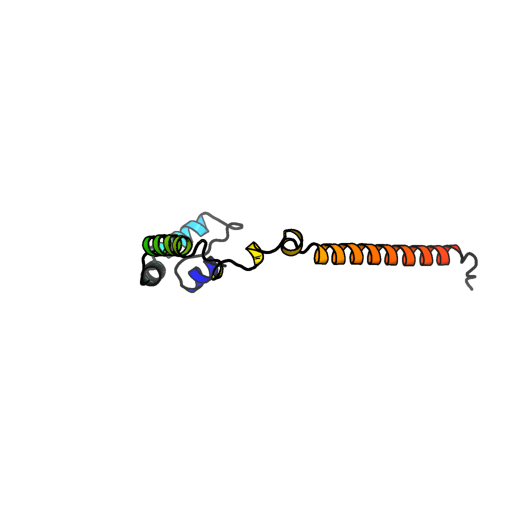HR48043] (2-102)

Foldseek 3Di:
DVVVVCVVLVQADDDDPVDDDPVVVVVRVCCCVVPCSNVVSVVVVVCVVCPDPDDPVRVVVVVVVVCVVCVNPPVPDDPLVVDDPCVNVVVVVVVVVVVVVVVVVVVVVVVVVVVVVVVVVCPDPDDD

Secondary structure (DSSP, 8-state):
-HHHHHHTTTS--PPPSTT--HHHHHHHHHHHHH-HHHHHHHHHHHHHHH-SSS-HHHHHHHHHHHHHHTTT-GGGS-GGGGS-HHHHTTHHHHHHHHHHHHHHHHHHHHHHHHHHHHHHT-------

Sequence (128 aa):
GNIKHLERRDTCIQLDFDNLSEEMISRAVSEIINNPKYRDNMRKLSLQFRDRPMTALQSAVYWTEYVIRHHGAPHLQPASVHLPFYQYLLLDVIAVFIVSLVVLAYAIYYIISRILAALKCNPDGRYP

Radius of gyration: 31.83 Å; chains: 1; bounding box: 88×42×55 Å